Protein AF-A0A933KW49-F1 (afdb_monomer)

Structure (mmCIF, N/CA/C/O backbone):
data_AF-A0A933KW49-F1
#
_entry.id   AF-A0A933KW49-F1
#
loop_
_atom_site.group_PDB
_atom_site.id
_atom_site.type_symbol
_atom_site.label_atom_id
_atom_site.label_alt_id
_atom_site.label_comp_id
_atom_site.label_asym_id
_atom_site.label_entity_id
_atom_site.label_seq_id
_atom_site.pdbx_PDB_ins_code
_atom_site.Cartn_x
_atom_site.Cartn_y
_atom_site.Cartn_z
_atom_site.occupancy
_atom_site.B_iso_or_equiv
_atom_site.auth_seq_id
_atom_site.auth_comp_id
_atom_site.auth_asym_id
_atom_site.auth_atom_id
_atom_site.pdbx_PDB_model_num
ATOM 1 N N . MET A 1 1 ? 99.146 6.221 -30.983 1.00 41.91 1 MET A N 1
ATOM 2 C CA . MET A 1 1 ? 98.511 4.963 -31.442 1.00 41.91 1 MET A CA 1
ATOM 3 C C . MET A 1 1 ? 97.327 4.718 -30.513 1.00 41.91 1 MET A C 1
ATOM 5 O O . MET A 1 1 ? 97.551 4.689 -29.315 1.00 41.91 1 MET A O 1
ATOM 9 N N . SER A 1 2 ? 96.098 4.943 -31.003 1.00 49.44 2 SER A N 1
ATOM 10 C CA . SER A 1 2 ? 95.089 3.887 -31.288 1.00 49.44 2 SER A CA 1
ATOM 11 C C . SER A 1 2 ? 94.510 3.273 -30.003 1.00 49.44 2 SER A C 1
ATOM 13 O O . SER A 1 2 ? 95.278 2.799 -29.187 1.00 49.44 2 SER A O 1
ATOM 15 N N . SER A 1 3 ? 93.208 3.192 -29.714 1.00 53.66 3 SER A N 1
ATOM 16 C CA . SER A 1 3 ? 91.948 3.275 -30.478 1.00 53.66 3 SER A CA 1
ATOM 17 C C . SER A 1 3 ? 90.836 3.504 -29.423 1.00 53.66 3 SER A C 1
ATOM 19 O O . SER A 1 3 ? 91.002 3.081 -28.287 1.00 53.66 3 SER A O 1
ATOM 21 N N . GLY A 1 4 ? 89.751 4.250 -29.638 1.00 56.16 4 GLY A N 1
ATOM 22 C CA . GLY A 1 4 ? 88.631 3.901 -30.512 1.00 56.16 4 GLY A CA 1
ATOM 23 C C . GLY A 1 4 ? 87.572 3.078 -29.756 1.00 56.16 4 GLY A C 1
ATOM 24 O O . GLY A 1 4 ? 87.846 1.940 -29.401 1.00 56.16 4 GLY A O 1
ATOM 25 N N . THR A 1 5 ? 86.383 3.648 -29.516 1.00 52.34 5 THR A N 1
ATOM 26 C CA . THR A 1 5 ? 85.040 3.057 -29.762 1.00 52.34 5 THR A CA 1
ATOM 27 C C . THR A 1 5 ? 83.948 3.879 -29.058 1.00 52.34 5 THR A C 1
ATOM 29 O O . THR A 1 5 ? 83.670 3.711 -27.876 1.00 52.34 5 THR A O 1
ATOM 32 N N . SER A 1 6 ? 83.294 4.772 -29.807 1.00 57.09 6 SER A N 1
ATOM 33 C CA . SER A 1 6 ? 82.032 5.398 -29.397 1.00 57.09 6 SER A CA 1
ATOM 34 C C . SER A 1 6 ? 80.890 4.641 -30.071 1.00 57.09 6 SER A C 1
ATOM 36 O O . SER A 1 6 ? 80.780 4.630 -31.298 1.00 57.09 6 SER A O 1
ATOM 38 N N . LYS A 1 7 ? 80.085 3.932 -29.273 1.00 61.38 7 LYS A N 1
ATOM 39 C CA . LYS A 1 7 ? 78.953 3.123 -29.737 1.00 61.38 7 LYS A CA 1
ATOM 40 C C . LYS A 1 7 ? 77.707 4.013 -29.752 1.00 61.38 7 LYS A C 1
ATOM 42 O O . LYS A 1 7 ? 77.037 4.180 -28.738 1.00 61.38 7 LYS A O 1
ATOM 47 N N . SER A 1 8 ? 77.440 4.624 -30.904 1.00 62.81 8 SER A N 1
ATOM 48 C CA . SER A 1 8 ? 76.207 5.373 -31.165 1.00 62.81 8 SER A CA 1
ATOM 49 C C . SER A 1 8 ? 75.010 4.415 -31.134 1.00 62.81 8 SER A C 1
ATOM 51 O O . SER A 1 8 ? 74.878 3.540 -31.987 1.00 62.81 8 SER A O 1
ATOM 53 N N . SER A 1 9 ? 74.176 4.546 -30.102 1.00 68.62 9 SER A N 1
ATOM 54 C CA . SER A 1 9 ? 72.919 3.815 -29.933 1.00 68.62 9 SER A CA 1
ATOM 55 C C . SER A 1 9 ? 71.804 4.601 -30.623 1.00 68.62 9 SER A C 1
ATOM 57 O O . SER A 1 9 ? 71.263 5.558 -30.064 1.00 68.62 9 SER A O 1
ATOM 59 N N . SER A 1 10 ? 71.506 4.227 -31.869 1.00 65.44 10 SER A N 1
ATOM 60 C CA . SER A 1 10 ? 70.390 4.778 -32.640 1.00 65.44 10 SER A CA 1
ATOM 61 C C . SER A 1 10 ? 69.079 4.243 -32.064 1.00 65.44 10 SER A C 1
ATOM 63 O O . SER A 1 10 ? 68.684 3.108 -32.318 1.00 65.44 10 SER A O 1
ATOM 65 N N . ARG A 1 11 ? 68.419 5.044 -31.220 1.00 61.69 11 ARG A N 1
ATOM 66 C CA . ARG A 1 11 ? 67.014 4.826 -30.854 1.00 61.69 11 ARG A CA 1
ATOM 67 C C . ARG A 1 11 ? 66.152 5.287 -32.019 1.00 61.69 11 ARG A C 1
ATOM 69 O O . ARG A 1 11 ? 65.776 6.460 -32.083 1.00 61.69 11 ARG A O 1
ATOM 76 N N . ASP A 1 12 ? 65.833 4.358 -32.906 1.00 62.09 12 ASP A N 1
ATOM 77 C CA . ASP A 1 12 ? 64.814 4.560 -33.925 1.00 62.09 12 ASP A CA 1
ATOM 78 C C . ASP A 1 12 ? 63.463 4.739 -33.224 1.00 62.09 12 ASP A C 1
ATOM 80 O O . ASP A 1 12 ? 62.851 3.809 -32.693 1.00 62.09 12 ASP A O 1
ATOM 84 N N . ARG A 1 13 ? 63.032 5.999 -33.146 1.00 61.66 13 ARG A N 1
ATOM 85 C CA . ARG A 1 13 ? 61.698 6.375 -32.695 1.00 61.66 13 ARG A CA 1
ATOM 86 C C . ARG A 1 13 ? 60.716 5.917 -33.768 1.00 61.66 13 ARG A C 1
ATOM 88 O O . ARG A 1 13 ? 60.573 6.582 -34.789 1.00 61.66 13 ARG A O 1
ATOM 95 N N . TYR A 1 14 ? 60.032 4.804 -33.518 1.00 62.16 14 TYR A N 1
ATOM 96 C CA . TYR A 1 14 ? 58.813 4.438 -34.232 1.00 62.16 14 TYR A CA 1
ATOM 97 C C . TYR A 1 14 ? 57.756 5.511 -33.950 1.00 62.16 14 TYR A C 1
ATOM 99 O O . TYR A 1 14 ? 57.009 5.425 -32.979 1.00 62.16 14 TYR A O 1
ATOM 107 N N . ALA A 1 15 ? 57.741 6.566 -34.764 1.00 60.22 15 ALA A N 1
ATOM 108 C CA . ALA A 1 15 ? 56.606 7.465 -34.856 1.00 60.22 15 ALA A CA 1
ATOM 109 C C . ALA A 1 15 ? 55.499 6.683 -35.579 1.00 60.22 15 ALA A C 1
ATOM 111 O O . ALA A 1 15 ? 55.672 6.362 -36.759 1.00 60.22 15 ALA A O 1
ATOM 112 N N . PRO A 1 16 ? 54.405 6.293 -34.899 1.00 61.34 16 PRO A N 1
ATOM 113 C CA . PRO A 1 16 ? 53.305 5.651 -35.592 1.00 61.34 16 PRO A CA 1
ATOM 114 C C . PRO A 1 16 ? 52.763 6.631 -36.643 1.00 61.34 16 PRO A C 1
ATOM 116 O O . PRO A 1 16 ? 52.677 7.832 -36.368 1.00 61.34 16 PRO A O 1
ATOM 119 N N . PRO A 1 17 ? 52.412 6.153 -37.847 1.00 69.81 17 PRO A N 1
ATOM 120 C CA . PRO A 1 17 ? 51.871 7.011 -38.886 1.00 69.81 17 PRO A CA 1
ATOM 121 C C . PRO A 1 17 ? 50.597 7.672 -38.355 1.00 69.81 17 PRO A C 1
ATOM 123 O O . PRO A 1 17 ? 49.651 6.995 -37.962 1.00 69.81 17 PRO A O 1
ATOM 126 N N . GLU A 1 18 ? 50.581 9.001 -38.346 1.00 67.50 18 GLU A N 1
ATOM 127 C CA . GLU A 1 18 ? 49.501 9.884 -37.878 1.00 67.50 18 GLU A CA 1
ATOM 128 C C . GLU A 1 18 ? 48.090 9.461 -38.328 1.00 67.50 18 GLU A C 1
ATOM 130 O O . GLU A 1 18 ? 47.114 9.625 -37.599 1.00 67.50 18 GLU A O 1
ATOM 135 N N . ARG A 1 19 ? 47.981 8.819 -39.495 1.00 63.84 19 ARG A N 1
ATOM 136 C CA . ARG A 1 19 ? 46.725 8.281 -40.039 1.00 63.84 19 ARG A CA 1
ATOM 137 C C . ARG A 1 19 ? 46.141 7.133 -39.209 1.00 63.84 19 ARG A C 1
ATOM 139 O O . ARG A 1 19 ? 44.925 6.982 -39.147 1.00 63.84 19 ARG A O 1
ATOM 146 N N . LEU A 1 20 ? 46.987 6.337 -38.561 1.00 64.12 20 LEU A N 1
ATOM 147 C CA . LEU A 1 20 ? 46.580 5.178 -37.766 1.00 64.12 20 LEU A CA 1
ATOM 148 C C . LEU A 1 20 ? 45.984 5.606 -36.416 1.00 64.12 20 LEU A C 1
ATOM 150 O O . LEU A 1 20 ? 45.041 4.984 -35.936 1.00 64.12 20 LEU A O 1
ATOM 154 N N . VAL A 1 21 ? 46.473 6.717 -35.853 1.00 67.62 21 VAL A N 1
ATOM 155 C CA . VAL A 1 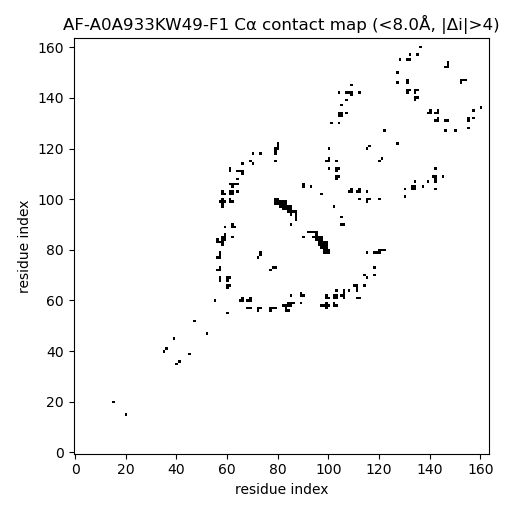21 ? 45.951 7.305 -34.607 1.00 67.62 21 VAL A CA 1
ATOM 156 C C . VAL A 1 21 ? 44.532 7.842 -34.808 1.00 67.62 21 VAL A C 1
ATOM 158 O O . VAL A 1 21 ? 43.654 7.571 -33.992 1.00 67.62 21 VAL A O 1
ATOM 161 N N . TRP A 1 22 ? 44.272 8.528 -35.925 1.00 70.75 22 TRP A N 1
ATOM 162 C CA . TRP A 1 22 ? 42.931 9.025 -36.253 1.00 70.75 22 TRP A CA 1
ATOM 163 C C . TRP A 1 22 ? 41.925 7.899 -36.521 1.00 70.75 22 TRP A C 1
ATOM 165 O O . TRP A 1 22 ? 40.789 7.969 -36.058 1.00 70.75 22 TRP A O 1
ATOM 175 N N . LEU A 1 23 ? 42.344 6.827 -37.201 1.00 66.50 23 LEU A N 1
ATOM 176 C CA . LEU A 1 23 ? 41.480 5.666 -37.447 1.00 66.50 23 LEU A CA 1
ATOM 177 C C . LEU A 1 23 ? 41.088 4.944 -36.146 1.00 66.50 23 LEU A C 1
ATOM 179 O O . LEU A 1 23 ? 39.920 4.600 -35.968 1.00 66.50 23 LEU A O 1
ATOM 183 N N . LEU A 1 24 ? 42.029 4.766 -35.212 1.00 66.75 24 LEU A N 1
ATOM 184 C CA . LEU A 1 24 ? 41.752 4.179 -33.892 1.00 66.75 24 LEU A CA 1
ATOM 185 C C . LEU A 1 24 ? 40.846 5.070 -33.029 1.00 66.75 24 LEU A C 1
ATOM 187 O O . LEU A 1 24 ? 39.952 4.552 -32.357 1.00 66.75 24 LEU A O 1
ATOM 191 N N . ALA A 1 25 ? 41.024 6.393 -33.085 1.00 73.38 25 ALA A N 1
ATOM 192 C CA . ALA A 1 25 ? 40.196 7.341 -32.340 1.00 73.38 25 ALA A CA 1
ATOM 193 C C . ALA A 1 25 ? 38.722 7.334 -32.791 1.00 73.38 25 ALA A C 1
ATOM 195 O O . ALA A 1 25 ? 37.830 7.500 -31.961 1.00 73.38 25 ALA A O 1
ATOM 196 N N . CYS A 1 26 ? 38.447 7.091 -34.079 1.00 75.56 26 CYS A N 1
ATOM 197 C CA . CYS A 1 26 ? 37.078 6.991 -34.597 1.00 75.56 26 CYS A CA 1
ATOM 198 C C . CYS A 1 26 ? 36.452 5.597 -34.413 1.00 75.56 26 CYS A C 1
ATOM 200 O O . CYS A 1 26 ? 35.240 5.493 -34.224 1.00 75.56 26 CYS A O 1
ATOM 202 N N . ALA A 1 27 ? 37.248 4.524 -34.451 1.00 77.00 27 ALA A N 1
ATOM 203 C CA . ALA A 1 27 ? 36.734 3.155 -34.356 1.00 77.00 27 ALA A CA 1
ATOM 204 C C . ALA A 1 27 ? 36.273 2.778 -32.936 1.00 77.00 27 ALA A C 1
ATOM 206 O O . ALA A 1 27 ? 35.296 2.045 -32.778 1.00 77.00 27 ALA A O 1
ATOM 207 N N . ALA A 1 28 ? 36.943 3.297 -31.903 1.00 76.69 28 ALA A N 1
ATOM 208 C CA . ALA A 1 28 ? 36.625 2.991 -30.509 1.00 76.69 28 ALA A CA 1
ATOM 209 C C . ALA A 1 28 ? 35.181 3.367 -30.094 1.00 76.69 28 ALA A C 1
ATOM 211 O O . ALA A 1 28 ? 34.474 2.487 -29.601 1.00 76.69 28 ALA A O 1
ATOM 212 N N . PRO A 1 29 ? 34.678 4.600 -30.315 1.00 80.44 29 PRO A N 1
ATOM 213 C CA . PRO A 1 29 ? 33.303 4.947 -29.944 1.00 80.44 29 PRO A CA 1
ATOM 214 C C . PRO A 1 29 ? 32.253 4.197 -30.775 1.00 80.44 29 PRO A C 1
ATOM 216 O O . PRO A 1 29 ? 31.206 3.837 -30.241 1.00 80.44 29 PRO A O 1
ATOM 219 N N . ALA A 1 30 ? 32.536 3.895 -32.047 1.00 83.44 30 ALA A N 1
ATOM 220 C CA . ALA A 1 30 ? 31.640 3.098 -32.885 1.00 83.44 30 ALA A CA 1
ATOM 221 C C . ALA A 1 30 ? 31.515 1.652 -32.374 1.00 83.44 30 ALA A C 1
ATOM 223 O O . ALA A 1 30 ? 30.413 1.110 -32.328 1.00 83.44 30 ALA A O 1
ATOM 224 N N . LEU A 1 31 ? 32.623 1.048 -31.929 1.00 86.50 31 LEU A N 1
ATOM 225 C CA . LEU A 1 31 ? 32.615 -0.280 -31.312 1.00 86.50 31 LEU A CA 1
ATOM 226 C C . LEU A 1 31 ? 31.888 -0.291 -29.966 1.00 86.50 31 LEU A C 1
ATOM 228 O O . LEU A 1 31 ? 31.137 -1.226 -29.712 1.00 86.50 31 LEU A O 1
ATOM 232 N N . VAL A 1 32 ? 32.048 0.741 -29.130 1.00 83.94 32 VAL A N 1
ATOM 233 C CA . VAL A 1 32 ? 31.298 0.857 -27.865 1.00 83.94 32 VAL A CA 1
ATOM 234 C C . VAL A 1 32 ? 29.800 1.017 -28.132 1.00 83.94 32 VAL A C 1
ATOM 236 O O . VAL A 1 32 ? 28.998 0.340 -27.495 1.00 83.94 32 VAL A O 1
ATOM 239 N N . GLY A 1 33 ? 29.418 1.852 -29.104 1.00 82.19 33 GLY A N 1
ATOM 240 C CA . GLY A 1 33 ? 28.022 2.017 -29.513 1.00 82.19 33 GLY A CA 1
ATOM 241 C C . GLY A 1 33 ? 27.414 0.722 -30.055 1.00 82.19 33 GLY A C 1
ATOM 242 O O . GLY A 1 33 ? 26.323 0.336 -29.643 1.00 82.19 33 GLY A O 1
ATOM 243 N N . LEU A 1 34 ? 28.143 0.006 -30.917 1.00 83.31 34 LEU A N 1
ATOM 244 C CA . LEU A 1 34 ? 27.716 -1.288 -31.452 1.00 83.31 34 LEU A CA 1
ATOM 245 C C . LEU A 1 34 ? 27.616 -2.352 -30.351 1.00 83.31 34 LEU A C 1
ATOM 247 O O . LEU A 1 34 ? 26.665 -3.124 -30.332 1.00 83.31 34 LEU A O 1
ATOM 251 N N . PHE A 1 35 ? 28.569 -2.389 -29.421 1.00 83.44 35 PHE A N 1
ATOM 252 C CA . PHE A 1 35 ? 28.562 -3.330 -28.305 1.00 83.44 35 PHE A CA 1
ATOM 253 C C . PHE A 1 35 ? 27.403 -3.056 -27.337 1.00 83.44 35 PHE A C 1
ATOM 255 O O . PHE A 1 35 ? 26.720 -3.991 -26.933 1.00 83.44 35 PHE A O 1
ATOM 262 N N . ALA A 1 36 ? 27.115 -1.788 -27.027 1.00 81.25 36 ALA A N 1
ATOM 263 C CA . ALA A 1 36 ? 25.956 -1.406 -26.220 1.00 81.25 36 ALA A CA 1
ATOM 264 C C . ALA A 1 36 ? 24.628 -1.772 -26.907 1.00 81.25 36 ALA A C 1
ATOM 266 O O . ALA A 1 36 ? 23.727 -2.301 -26.254 1.00 81.25 36 ALA A O 1
ATOM 267 N N . LEU A 1 37 ? 24.539 -1.561 -28.227 1.00 78.50 37 LEU A N 1
ATOM 268 C CA . LEU A 1 37 ? 23.394 -1.964 -29.045 1.00 78.50 37 LEU A CA 1
ATOM 269 C C . LEU A 1 37 ? 23.209 -3.493 -29.047 1.00 78.50 37 LEU A C 1
ATOM 271 O O . LEU A 1 37 ? 22.095 -3.975 -28.868 1.00 78.50 37 LEU A O 1
ATOM 275 N N . LEU A 1 38 ? 24.296 -4.257 -29.213 1.00 77.81 38 LEU A N 1
ATOM 276 C CA . LEU A 1 38 ? 24.275 -5.726 -29.228 1.00 77.81 38 LEU A CA 1
ATOM 277 C C . LEU A 1 38 ? 23.962 -6.334 -27.856 1.00 77.81 38 LEU A C 1
ATOM 279 O O . LEU A 1 38 ? 23.302 -7.366 -27.789 1.00 77.81 38 LEU A O 1
ATOM 283 N N . LEU A 1 39 ? 24.404 -5.699 -26.769 1.00 75.94 39 LEU A N 1
ATOM 284 C CA . LEU A 1 39 ? 24.060 -6.111 -25.407 1.00 75.94 39 LEU A CA 1
ATOM 285 C C . LEU A 1 39 ? 22.625 -5.742 -25.006 1.00 75.94 39 LEU A C 1
ATOM 287 O O . LEU A 1 39 ? 22.209 -6.060 -23.894 1.00 75.94 39 LEU A O 1
ATOM 291 N N . GLY A 1 40 ? 21.870 -5.056 -25.870 1.00 65.88 40 GLY A N 1
ATOM 292 C CA . GLY A 1 40 ? 20.517 -4.612 -25.543 1.00 65.88 40 GLY A CA 1
ATOM 293 C C . GLY A 1 40 ? 20.481 -3.629 -24.371 1.00 65.88 40 GLY A C 1
ATOM 294 O O . GLY A 1 40 ? 19.447 -3.504 -23.709 1.00 65.88 40 GLY A O 1
ATOM 295 N N . ILE A 1 41 ? 21.591 -2.925 -24.099 1.00 62.09 41 ILE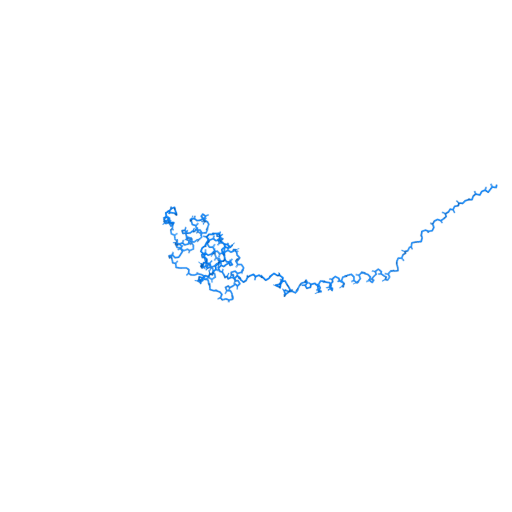 A N 1
ATOM 296 C CA . ILE A 1 41 ? 21.650 -1.869 -23.083 1.00 62.09 41 ILE A CA 1
ATOM 297 C C . ILE A 1 41 ? 20.794 -0.712 -23.609 1.00 62.09 41 ILE A C 1
ATOM 299 O O . ILE A 1 41 ? 21.260 0.132 -24.369 1.00 62.09 41 ILE A O 1
ATOM 303 N N . GLY A 1 42 ? 19.508 -0.724 -23.256 1.00 56.53 42 GLY A N 1
ATOM 304 C CA . GLY A 1 42 ? 18.516 0.258 -23.701 1.00 56.53 42 GLY A CA 1
ATOM 305 C C . GLY A 1 42 ? 17.259 -0.332 -24.343 1.00 56.53 42 GLY A C 1
ATOM 306 O O . GLY A 1 42 ? 16.324 0.420 -24.606 1.00 56.53 42 GLY A O 1
ATOM 307 N N . THR A 1 43 ? 17.180 -1.649 -24.564 1.00 56.38 43 THR A N 1
ATOM 308 C CA . THR A 1 43 ? 15.922 -2.289 -24.979 1.00 56.38 43 THR A CA 1
ATOM 309 C C . THR A 1 43 ? 15.180 -2.812 -23.745 1.00 56.38 43 THR A C 1
ATOM 311 O O . THR A 1 43 ? 15.641 -3.790 -23.152 1.00 56.38 43 THR A O 1
ATOM 314 N N . PRO A 1 44 ? 14.038 -2.216 -23.347 1.00 59.22 44 PRO A N 1
ATOM 315 C CA . PRO A 1 44 ? 13.315 -2.617 -22.132 1.00 59.22 44 PRO A CA 1
ATOM 316 C C . PRO A 1 44 ? 12.873 -4.090 -22.160 1.00 59.22 44 PRO A C 1
ATOM 318 O O . PRO A 1 44 ? 12.849 -4.749 -21.127 1.00 59.22 44 PRO A O 1
ATOM 321 N N . ALA A 1 45 ? 12.635 -4.641 -23.354 1.00 58.78 45 ALA A N 1
ATOM 322 C CA . ALA A 1 45 ? 12.125 -5.997 -23.538 1.00 58.78 45 ALA A CA 1
ATOM 323 C C . ALA A 1 45 ? 13.065 -7.119 -23.054 1.00 58.78 45 ALA A C 1
ATOM 325 O O . ALA A 1 45 ? 12.594 -8.200 -22.718 1.00 58.78 45 ALA A O 1
ATOM 326 N N . VAL A 1 46 ? 14.387 -6.905 -23.013 1.00 60.31 46 VAL A N 1
ATOM 327 C CA . VAL A 1 46 ? 15.325 -7.972 -22.605 1.00 60.31 46 VAL A CA 1
ATOM 328 C C . VAL A 1 46 ? 15.433 -8.057 -21.079 1.00 60.31 46 VAL A C 1
ATOM 330 O O . VAL A 1 46 ? 15.599 -9.143 -20.532 1.00 60.31 46 VAL A O 1
ATOM 333 N N . VAL A 1 47 ? 15.276 -6.933 -20.373 1.00 58.03 47 VAL A N 1
ATOM 334 C CA . VAL A 1 47 ? 15.385 -6.876 -18.904 1.00 58.03 47 VAL A CA 1
ATOM 335 C C . VAL A 1 47 ? 14.224 -7.615 -18.230 1.00 58.03 47 VAL A C 1
ATOM 337 O O . VAL A 1 47 ? 14.451 -8.365 -17.281 1.00 58.03 47 VAL A O 1
ATOM 340 N N . GLU A 1 48 ? 13.006 -7.492 -18.769 1.00 61.47 48 GLU A N 1
ATOM 341 C CA . GLU A 1 48 ? 11.825 -8.228 -18.284 1.00 61.47 48 GLU A CA 1
ATOM 342 C C . GLU A 1 48 ? 11.975 -9.747 -18.419 1.00 61.47 48 GLU A C 1
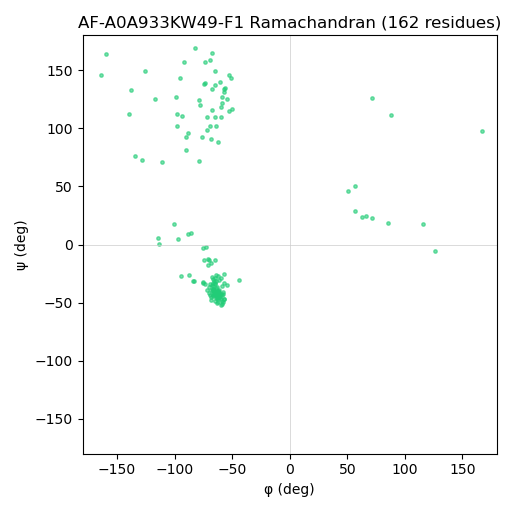ATOM 344 O O . GLU A 1 48 ? 11.397 -10.501 -17.637 1.00 61.47 48 GLU A O 1
ATOM 349 N N . TRP A 1 49 ? 12.772 -10.212 -19.386 1.00 67.44 49 TRP A N 1
ATOM 350 C CA . TRP A 1 49 ? 12.942 -11.642 -19.625 1.00 67.44 49 TRP A CA 1
ATOM 351 C C . TRP A 1 49 ? 13.839 -12.310 -18.585 1.00 67.44 49 TRP A C 1
ATOM 353 O O . TRP A 1 49 ? 13.618 -13.463 -18.217 1.00 67.44 49 TRP A O 1
ATOM 363 N N . PHE A 1 50 ? 14.836 -11.577 -18.091 1.00 74.19 50 PHE A N 1
ATOM 364 C CA . PHE A 1 50 ? 15.762 -12.096 -17.091 1.00 74.19 50 PHE A CA 1
ATOM 365 C C . PHE A 1 50 ? 15.260 -11.898 -15.655 1.00 74.19 50 PHE A C 1
ATOM 367 O O . PHE A 1 50 ? 15.600 -12.696 -14.783 1.00 74.19 50 PHE A O 1
ATOM 374 N N . TRP A 1 51 ? 14.413 -10.892 -15.412 1.00 71.25 51 TRP A N 1
ATOM 375 C CA . TRP A 1 51 ? 13.762 -10.661 -14.121 1.00 71.25 51 TRP A CA 1
ATOM 376 C C . TRP A 1 51 ? 12.276 -10.355 -14.321 1.00 71.25 51 TRP A C 1
ATOM 378 O O . TRP A 1 51 ? 11.880 -9.192 -14.208 1.00 71.25 51 TRP A O 1
ATOM 388 N N . PRO A 1 52 ? 11.434 -11.372 -14.601 1.00 69.38 52 PRO A N 1
ATOM 389 C CA . PRO A 1 52 ? 9.997 -11.165 -14.619 1.00 69.38 52 PRO A CA 1
ATOM 390 C C . PRO A 1 52 ? 9.586 -10.681 -13.232 1.00 69.38 52 PRO A C 1
ATOM 392 O O . PRO A 1 52 ? 9.646 -11.430 -12.253 1.00 69.38 52 PRO A O 1
ATOM 395 N N . ALA A 1 53 ? 9.207 -9.406 -13.141 1.00 68.56 53 ALA A N 1
ATOM 396 C CA . ALA A 1 53 ? 8.631 -8.877 -11.924 1.00 68.56 53 ALA A CA 1
ATOM 397 C C . ALA A 1 53 ? 7.365 -9.702 -11.660 1.00 68.56 53 ALA A C 1
ATOM 399 O O . ALA A 1 53 ? 6.481 -9.746 -12.523 1.00 68.56 53 ALA A O 1
ATOM 400 N N . PRO A 1 54 ? 7.279 -10.425 -10.530 1.00 77.25 54 PRO A N 1
ATOM 401 C CA . PRO A 1 54 ? 6.104 -11.226 -10.252 1.00 77.25 54 PRO A CA 1
ATOM 402 C C . PRO A 1 54 ? 4.890 -10.301 -10.274 1.00 77.25 54 PRO A C 1
ATOM 404 O O . PRO A 1 54 ? 4.941 -9.215 -9.696 1.00 77.25 54 PRO A O 1
ATOM 407 N N . ALA A 1 55 ? 3.818 -10.717 -10.954 1.00 82.75 55 ALA A N 1
ATOM 408 C CA . ALA A 1 55 ? 2.604 -9.918 -11.043 1.00 82.75 55 ALA A CA 1
ATOM 409 C C . ALA A 1 55 ? 2.153 -9.538 -9.625 1.00 82.75 55 ALA A C 1
ATOM 411 O O . ALA A 1 55 ? 1.863 -10.408 -8.801 1.00 82.75 55 ALA A O 1
ATOM 412 N N . THR A 1 56 ? 2.185 -8.241 -9.331 1.00 93.56 56 THR A N 1
ATOM 413 C CA . THR A 1 56 ? 1.746 -7.663 -8.064 1.00 93.56 56 THR A CA 1
ATOM 414 C C . THR A 1 56 ? 0.345 -7.119 -8.238 1.00 93.56 56 THR A C 1
ATOM 416 O O . THR A 1 56 ? 0.080 -6.341 -9.157 1.00 93.56 56 THR A O 1
ATOM 419 N N . ASN A 1 57 ? -0.561 -7.535 -7.358 1.00 96.88 57 ASN A N 1
ATOM 420 C CA . ASN A 1 57 ? -1.863 -6.889 -7.249 1.00 96.88 57 ASN A CA 1
ATOM 421 C C . ASN A 1 57 ? -1.761 -5.629 -6.370 1.00 96.88 57 ASN A C 1
ATOM 423 O O . ASN A 1 57 ? -0.743 -5.379 -5.722 1.00 96.88 57 ASN A O 1
ATOM 427 N N . ILE A 1 58 ? -2.817 -4.815 -6.358 1.00 97.81 58 ILE A N 1
ATOM 428 C CA . ILE A 1 58 ? -2.792 -3.505 -5.696 1.00 97.81 58 ILE A CA 1
ATOM 429 C C . ILE A 1 58 ? -2.689 -3.607 -4.165 1.00 97.81 58 ILE A C 1
ATOM 431 O O . ILE A 1 58 ? -2.075 -2.741 -3.546 1.00 97.81 58 ILE A O 1
ATOM 435 N N . ALA A 1 59 ? -3.185 -4.689 -3.551 1.00 97.44 59 ALA A N 1
ATOM 436 C CA . ALA A 1 59 ? -2.993 -4.927 -2.120 1.00 97.44 59 ALA A CA 1
ATOM 437 C C . ALA A 1 59 ? -1.545 -5.310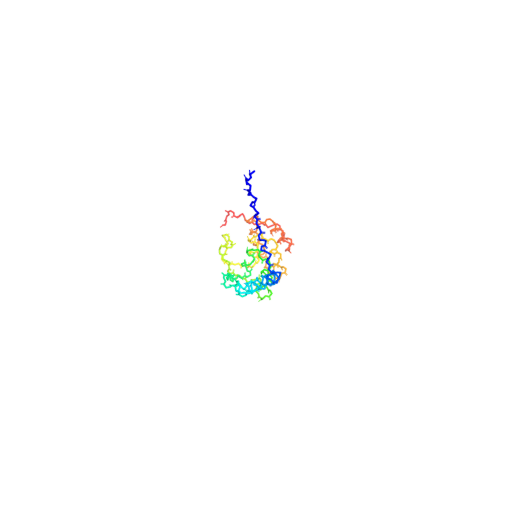 -1.791 1.00 97.44 59 ALA A C 1
ATOM 439 O O . ALA A 1 59 ? -0.990 -4.818 -0.813 1.00 97.44 59 ALA A O 1
ATOM 440 N N . GLU A 1 60 ? -0.890 -6.112 -2.630 1.00 97.06 60 GLU A N 1
ATOM 441 C CA . GLU A 1 60 ? 0.538 -6.408 -2.470 1.00 97.06 60 GLU A CA 1
ATOM 442 C C . GLU A 1 60 ? 1.416 -5.174 -2.664 1.00 97.06 60 GLU A C 1
ATOM 444 O O . GLU A 1 60 ? 2.348 -4.974 -1.890 1.00 97.06 60 GLU A O 1
ATOM 449 N N . ALA A 1 61 ? 1.111 -4.333 -3.657 1.00 97.19 61 ALA A N 1
ATOM 450 C CA . ALA A 1 61 ? 1.808 -3.063 -3.860 1.00 97.19 61 ALA A CA 1
ATOM 451 C C . ALA A 1 61 ? 1.698 -2.167 -2.613 1.00 97.19 61 ALA A C 1
ATOM 453 O O . ALA A 1 61 ? 2.694 -1.603 -2.156 1.00 97.19 61 ALA A O 1
ATOM 454 N N . ALA A 1 62 ? 0.507 -2.112 -2.010 1.00 97.44 62 ALA A N 1
ATOM 455 C CA . ALA A 1 62 ? 0.283 -1.393 -0.764 1.00 97.44 62 ALA A CA 1
ATOM 456 C C . ALA A 1 62 ? 1.033 -2.015 0.434 1.00 97.44 62 ALA A C 1
ATOM 458 O O . ALA A 1 62 ? 1.606 -1.294 1.255 1.00 97.44 62 ALA A O 1
ATOM 459 N N . ALA A 1 63 ? 1.089 -3.347 0.507 1.00 96.25 63 ALA A N 1
ATOM 460 C CA . ALA A 1 63 ? 1.828 -4.078 1.534 1.00 96.25 63 ALA A CA 1
ATOM 461 C C . ALA A 1 63 ? 3.341 -3.796 1.489 1.00 96.25 63 ALA A C 1
ATOM 463 O O . ALA A 1 63 ? 3.964 -3.627 2.536 1.00 96.25 63 ALA A O 1
ATOM 464 N N . VAL A 1 64 ? 3.930 -3.694 0.291 1.00 96.12 64 VAL A N 1
ATOM 465 C CA . VAL A 1 64 ? 5.368 -3.401 0.109 1.00 96.12 64 VAL A CA 1
ATOM 466 C C . VAL A 1 64 ? 5.696 -1.908 0.047 1.00 96.12 64 VAL A C 1
ATOM 468 O O . VAL A 1 64 ? 6.839 -1.550 -0.232 1.00 96.12 64 VAL A O 1
ATOM 471 N N . LYS A 1 65 ? 4.721 -1.039 0.346 1.00 96.88 65 LYS A N 1
ATOM 472 C CA . LYS A 1 65 ? 4.882 0.424 0.413 1.00 96.88 65 LYS A CA 1
ATOM 473 C C . LYS A 1 65 ? 5.186 1.090 -0.937 1.00 96.88 65 LYS A C 1
ATOM 475 O O . LYS A 1 65 ? 5.732 2.191 -0.989 1.00 96.88 65 LYS A O 1
ATOM 480 N N . ASP A 1 66 ? 4.804 0.457 -2.044 1.00 96.81 66 ASP A N 1
ATOM 481 C CA . ASP A 1 66 ? 5.038 0.983 -3.390 1.00 96.81 66 ASP A CA 1
ATOM 482 C C . ASP A 1 66 ? 3.862 1.854 -3.855 1.00 96.81 66 ASP A C 1
ATOM 484 O O . ASP A 1 66 ? 2.964 1.426 -4.584 1.00 96.81 66 ASP A O 1
ATOM 488 N N . SER A 1 67 ? 3.863 3.114 -3.414 1.00 97.56 67 SER A N 1
ATOM 489 C CA . SER A 1 67 ? 2.823 4.083 -3.785 1.00 97.56 67 SER A CA 1
ATOM 490 C C . SER A 1 67 ? 2.753 4.360 -5.292 1.00 97.56 67 SER A C 1
ATOM 492 O O . SER A 1 67 ? 1.667 4.635 -5.810 1.00 97.56 67 SER A O 1
ATOM 494 N N . ALA A 1 68 ? 3.878 4.266 -6.010 1.00 96.94 68 ALA A N 1
ATOM 495 C CA . ALA A 1 68 ? 3.911 4.457 -7.456 1.00 96.94 68 ALA A CA 1
ATOM 496 C C . ALA A 1 68 ? 3.175 3.313 -8.156 1.00 96.94 68 ALA A C 1
ATOM 498 O O . ALA A 1 68 ? 2.320 3.560 -9.010 1.00 96.94 68 ALA A O 1
ATOM 499 N N . ARG A 1 69 ? 3.429 2.071 -7.732 1.00 96.88 69 ARG A N 1
ATOM 500 C CA . ARG A 1 69 ? 2.732 0.900 -8.263 1.00 96.88 69 ARG A CA 1
ATOM 501 C C . ARG A 1 69 ? 1.256 0.866 -7.883 1.00 96.88 69 ARG A C 1
ATOM 503 O O . ARG A 1 69 ? 0.448 0.447 -8.703 1.00 96.88 69 ARG A O 1
ATOM 510 N N . VAL A 1 70 ? 0.880 1.341 -6.694 1.00 97.94 70 VAL A N 1
ATOM 511 C CA . VAL A 1 70 ? -0.539 1.502 -6.320 1.00 97.94 70 VAL A CA 1
ATOM 512 C C . VAL A 1 70 ? -1.254 2.447 -7.292 1.00 97.94 70 VAL A C 1
ATOM 514 O O . VAL A 1 70 ? -2.307 2.088 -7.813 1.00 97.94 70 VAL A O 1
ATOM 517 N N . ARG A 1 71 ? -0.668 3.618 -7.587 1.00 98.06 71 ARG A N 1
ATOM 518 C CA . ARG A 1 71 ? -1.229 4.586 -8.551 1.00 98.06 71 ARG A CA 1
ATOM 519 C C . ARG A 1 71 ? -1.313 4.013 -9.965 1.00 98.06 71 ARG A C 1
ATOM 521 O O . ARG A 1 71 ? -2.310 4.216 -10.646 1.00 98.06 71 ARG A O 1
ATOM 528 N N . ASP A 1 72 ? -0.279 3.299 -10.396 1.00 97.06 72 ASP A N 1
ATOM 529 C CA . ASP A 1 72 ? -0.252 2.646 -11.705 1.00 97.06 72 ASP A CA 1
ATOM 530 C C . ASP A 1 72 ? -1.345 1.572 -11.832 1.00 97.06 72 ASP A C 1
ATOM 532 O O . ASP A 1 72 ? -2.080 1.546 -12.815 1.00 97.06 72 ASP A O 1
ATOM 536 N N . LEU A 1 73 ? -1.518 0.721 -10.819 1.00 97.62 73 LEU A N 1
ATOM 537 C CA . LEU A 1 73 ? -2.552 -0.316 -10.833 1.00 97.62 73 LEU A CA 1
ATOM 538 C C . LEU A 1 73 ? -3.969 0.273 -10.788 1.00 97.62 73 LEU A C 1
ATOM 540 O O . LEU A 1 73 ? -4.846 -0.223 -11.494 1.00 97.62 73 LEU A O 1
ATOM 544 N N . ASP A 1 74 ? -4.190 1.334 -10.011 1.00 97.81 74 ASP A N 1
ATOM 545 C CA . ASP A 1 74 ? -5.457 2.077 -10.001 1.00 97.81 74 ASP A CA 1
ATOM 546 C C . ASP A 1 74 ? -5.760 2.703 -11.372 1.00 97.81 74 ASP A C 1
ATOM 548 O O . ASP A 1 74 ? -6.859 2.533 -11.900 1.00 97.81 74 ASP A O 1
ATOM 552 N N . PHE A 1 75 ? -4.757 3.311 -12.019 1.00 97.44 75 PHE A N 1
ATOM 553 C CA . PHE A 1 75 ? -4.882 3.834 -13.384 1.00 97.44 75 PHE A CA 1
ATOM 554 C C . PHE A 1 75 ? -5.300 2.751 -14.395 1.00 97.44 75 PHE A C 1
ATOM 556 O O . PHE A 1 75 ? -6.053 3.028 -15.329 1.00 97.44 75 PHE A O 1
ATOM 563 N N . HIS A 1 76 ? -4.874 1.504 -14.179 1.00 97.31 76 HIS A N 1
ATOM 564 C CA . HIS A 1 76 ? -5.277 0.340 -14.976 1.00 97.31 76 HIS A CA 1
ATOM 565 C C . HIS A 1 76 ? -6.596 -0.314 -14.510 1.00 97.31 76 HIS A C 1
ATOM 567 O O . HIS A 1 76 ? -6.960 -1.386 -14.998 1.00 97.31 76 HIS A O 1
ATOM 573 N N . GLY A 1 77 ? -7.339 0.320 -13.599 1.00 97.31 77 GLY A N 1
ATOM 574 C CA . GLY A 1 77 ? -8.668 -0.109 -13.159 1.00 97.31 77 GLY A CA 1
ATOM 575 C C . GLY A 1 77 ? -8.673 -1.152 -12.040 1.00 97.31 77 GLY A C 1
ATOM 576 O O . GLY A 1 77 ? -9.687 -1.830 -11.848 1.00 97.31 77 GLY A O 1
ATOM 577 N N . ALA A 1 78 ? -7.572 -1.320 -11.302 1.00 97.50 78 ALA A N 1
ATOM 578 C CA . ALA A 1 78 ? -7.565 -2.184 -10.125 1.00 97.50 78 ALA A CA 1
ATOM 579 C C . ALA A 1 78 ? -8.498 -1.628 -9.035 1.00 97.50 78 ALA A C 1
ATOM 581 O O . ALA A 1 78 ? -8.517 -0.436 -8.747 1.00 97.50 78 ALA A O 1
ATOM 582 N N . SER A 1 79 ? -9.275 -2.500 -8.391 1.00 97.00 79 SER A N 1
ATOM 583 C CA . SER A 1 79 ? -10.218 -2.070 -7.357 1.00 97.00 79 SER A CA 1
ATOM 584 C C . SER A 1 79 ? -9.519 -1.799 -6.022 1.00 97.00 79 SER A C 1
ATOM 586 O O . SER A 1 79 ? -8.903 -2.692 -5.442 1.00 97.00 79 SER A O 1
ATOM 588 N N . LEU A 1 80 ? -9.702 -0.589 -5.488 1.00 97.56 80 LEU A N 1
ATOM 589 C CA . LEU A 1 80 ? -9.196 -0.169 -4.173 1.00 97.56 80 LEU A CA 1
ATOM 590 C C . LEU A 1 80 ? -9.964 -0.761 -2.982 1.00 97.56 80 LEU A C 1
ATOM 592 O O . LEU A 1 80 ? -9.492 -0.674 -1.852 1.00 97.56 80 LEU A O 1
ATOM 596 N N . ASN A 1 81 ? -11.143 -1.343 -3.223 1.00 97.00 81 ASN A N 1
AT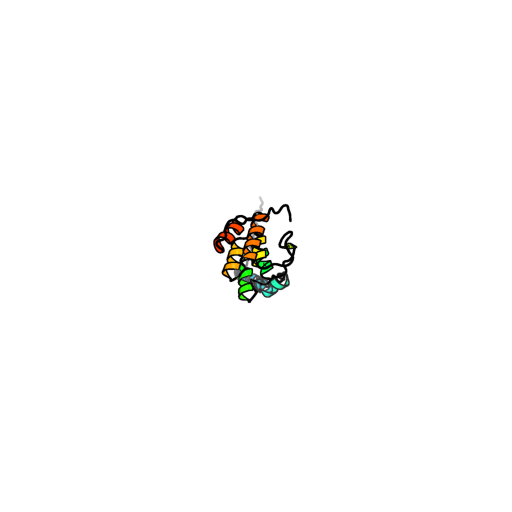OM 597 C CA . ASN A 1 81 ? -12.004 -1.917 -2.182 1.00 97.00 81 ASN A CA 1
ATOM 598 C C . ASN A 1 81 ? -12.134 -3.445 -2.310 1.00 97.00 81 ASN A C 1
ATOM 600 O O . ASN A 1 81 ? -12.859 -4.069 -1.538 1.00 97.00 81 ASN A O 1
ATOM 604 N N . ALA A 1 82 ? -11.471 -4.058 -3.296 1.00 96.62 82 ALA A N 1
ATOM 605 C CA . ALA A 1 82 ? -11.465 -5.506 -3.438 1.00 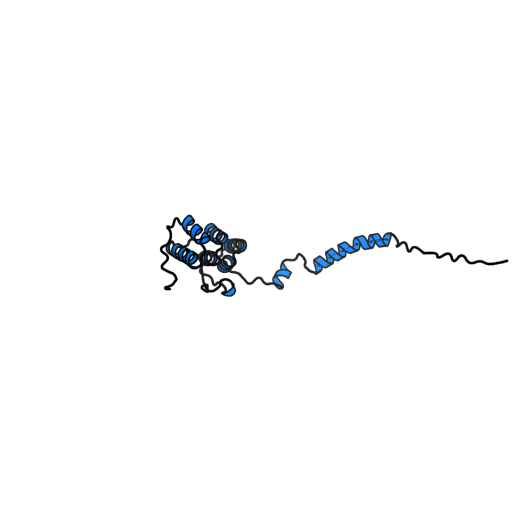96.62 82 ALA A CA 1
ATOM 606 C C . ALA A 1 82 ? -10.573 -6.142 -2.371 1.00 96.62 82 ALA A C 1
ATOM 608 O O . ALA A 1 82 ? -9.473 -5.669 -2.095 1.00 96.62 82 ALA A O 1
ATOM 609 N N . VAL A 1 83 ? -11.041 -7.251 -1.808 1.00 96.62 83 VAL A N 1
ATOM 610 C CA . VAL A 1 83 ? -10.215 -8.134 -0.989 1.00 96.62 83 VAL A CA 1
ATOM 611 C C . VAL A 1 83 ? -9.356 -8.964 -1.938 1.00 96.62 83 VAL A C 1
ATOM 613 O O . VAL A 1 83 ? -9.883 -9.655 -2.810 1.00 96.62 83 VAL A O 1
ATOM 616 N N . LEU A 1 84 ? -8.038 -8.842 -1.813 1.00 96.69 84 LEU A N 1
ATOM 617 C CA . LEU A 1 84 ? -7.071 -9.448 -2.723 1.00 96.69 84 LEU A CA 1
ATOM 618 C C . LEU A 1 84 ? -6.069 -10.300 -1.943 1.00 96.69 84 LEU A C 1
ATOM 620 O O . LEU A 1 84 ? -5.752 -9.971 -0.795 1.00 96.69 84 LEU A O 1
ATOM 624 N N . PRO A 1 85 ? -5.537 -11.369 -2.557 1.00 95.56 85 PRO A N 1
ATOM 625 C CA . PRO A 1 85 ? -4.531 -12.193 -1.915 1.00 95.56 85 PRO A CA 1
ATOM 626 C C . PRO A 1 85 ? -3.220 -11.417 -1.742 1.00 95.56 85 PRO A C 1
ATOM 628 O O . PRO A 1 85 ? -2.734 -10.794 -2.685 1.00 95.56 85 PRO A O 1
ATOM 631 N N . VAL A 1 86 ? -2.615 -11.491 -0.561 1.00 94.94 86 VAL A N 1
ATOM 632 C CA . VAL A 1 86 ? -1.290 -10.936 -0.268 1.00 94.94 86 VAL A CA 1
ATOM 633 C C . VAL A 1 86 ? -0.357 -12.079 0.098 1.00 94.94 86 VAL A C 1
ATOM 635 O O . VAL A 1 86 ? -0.642 -12.868 1.002 1.00 94.94 86 VAL A O 1
ATOM 638 N N . ARG A 1 87 ? 0.775 -12.189 -0.608 1.00 93.12 87 ARG A N 1
ATOM 639 C CA . ARG A 1 87 ? 1.773 -13.223 -0.311 1.00 93.12 87 ARG A CA 1
ATOM 640 C C . ARG A 1 87 ? 2.244 -13.130 1.152 1.00 93.12 87 ARG A C 1
ATOM 642 O O . ARG A 1 87 ? 2.695 -12.060 1.562 1.00 93.12 87 ARG A O 1
ATOM 649 N N . PRO A 1 88 ? 2.277 -14.251 1.901 1.00 89.25 88 PRO A N 1
ATOM 650 C CA . PRO A 1 88 ? 2.726 -14.266 3.298 1.00 89.25 88 PRO A CA 1
ATOM 651 C C . PRO A 1 88 ? 4.149 -13.736 3.513 1.00 89.25 88 PRO A C 1
ATOM 653 O O . PRO A 1 88 ? 4.466 -13.243 4.584 1.00 89.25 88 PRO A O 1
ATOM 656 N N . ALA A 1 89 ? 5.004 -13.812 2.488 1.00 89.81 89 ALA A N 1
ATOM 657 C CA . ALA A 1 89 ? 6.369 -13.290 2.538 1.00 89.81 89 ALA A CA 1
ATOM 658 C C . ALA A 1 89 ? 6.451 -11.750 2.564 1.00 89.81 89 ALA A C 1
ATOM 660 O O . ALA A 1 89 ? 7.530 -11.214 2.792 1.00 89.81 89 ALA A O 1
ATOM 661 N N . LEU A 1 90 ? 5.351 -11.042 2.279 1.00 89.62 90 LEU A N 1
ATOM 662 C CA . LEU A 1 90 ? 5.322 -9.576 2.227 1.00 89.62 90 LEU A CA 1
ATOM 663 C C . LEU A 1 90 ? 4.879 -8.944 3.549 1.00 89.62 90 LEU A C 1
ATOM 665 O O . LEU A 1 90 ? 5.250 -7.808 3.826 1.00 89.62 90 LEU A O 1
ATOM 669 N N . LEU A 1 91 ? 4.086 -9.660 4.351 1.00 86.38 91 LEU A N 1
ATOM 670 C CA . LEU A 1 91 ? 3.589 -9.195 5.644 1.00 86.38 91 LEU A CA 1
ATOM 671 C C . LEU A 1 91 ? 3.630 -10.340 6.657 1.00 86.38 91 LEU A C 1
ATOM 673 O O . LEU A 1 91 ? 2.850 -11.292 6.574 1.00 86.38 91 LEU A O 1
ATOM 677 N N . ASP A 1 92 ? 4.507 -10.216 7.651 1.00 80.62 92 ASP A N 1
ATOM 678 C CA . ASP A 1 92 ? 4.619 -11.197 8.725 1.00 80.62 92 ASP A CA 1
ATOM 679 C C . ASP A 1 92 ? 3.291 -11.339 9.482 1.00 80.62 92 ASP A C 1
ATOM 681 O O . ASP A 1 92 ? 2.726 -10.366 9.986 1.00 80.62 92 ASP A O 1
ATOM 685 N N . ARG A 1 93 ? 2.803 -12.582 9.599 1.00 70.06 93 ARG A N 1
ATOM 686 C CA . ARG A 1 93 ? 1.601 -12.949 10.378 1.00 70.06 93 ARG A CA 1
ATOM 687 C C . ARG A 1 93 ? 0.325 -12.194 9.969 1.00 70.06 93 ARG A C 1
ATOM 689 O O . ARG A 1 93 ? -0.570 -11.996 10.794 1.00 70.06 93 ARG A O 1
ATOM 696 N N . ALA A 1 94 ? 0.218 -11.788 8.707 1.00 72.75 94 ALA A N 1
ATOM 697 C CA . ALA A 1 94 ? -0.986 -11.160 8.178 1.00 72.75 94 ALA A CA 1
ATOM 698 C C . ALA A 1 94 ? -1.959 -12.181 7.551 1.00 72.75 94 ALA A C 1
ATOM 700 O O . ALA A 1 94 ? -1.542 -13.272 7.152 1.00 72.75 94 ALA A O 1
ATOM 701 N N . PRO A 1 95 ? -3.260 -11.844 7.456 1.00 75.62 95 PRO A N 1
ATOM 702 C CA . PRO A 1 95 ? -4.220 -12.600 6.664 1.00 75.62 95 PRO A CA 1
ATOM 703 C C . PRO A 1 95 ? -3.722 -12.785 5.231 1.00 75.62 95 PRO A C 1
ATOM 705 O O . PRO A 1 95 ? -3.101 -11.889 4.667 1.00 75.62 95 PRO A O 1
ATOM 708 N N . ALA A 1 96 ? -4.037 -13.927 4.625 1.00 87.31 96 ALA A N 1
ATOM 709 C CA . ALA A 1 96 ? -3.683 -14.185 3.232 1.00 87.31 96 ALA A CA 1
ATOM 710 C C . ALA A 1 96 ? -4.466 -13.302 2.248 1.00 87.31 96 ALA A C 1
ATOM 712 O O . ALA A 1 96 ? -4.072 -13.204 1.095 1.00 87.31 96 ALA A O 1
ATOM 713 N N . GLU A 1 97 ? -5.555 -12.668 2.688 1.00 95.00 97 GLU A N 1
ATOM 714 C CA . GLU A 1 97 ? -6.427 -11.833 1.868 1.00 95.00 97 GLU A CA 1
ATOM 715 C C . GLU A 1 97 ? -6.814 -10.567 2.631 1.00 95.00 97 GLU A C 1
ATOM 717 O O . GLU A 1 97 ? -7.196 -10.641 3.802 1.00 95.00 97 GLU A O 1
ATOM 722 N N . MET A 1 98 ? -6.708 -9.407 1.984 1.00 95.00 98 MET A N 1
ATOM 723 C CA . MET A 1 98 ? -7.051 -8.118 2.592 1.00 95.00 98 MET A CA 1
ATOM 724 C C . MET A 1 98 ? -7.317 -7.045 1.533 1.00 95.00 98 MET A C 1
ATOM 726 O O . MET A 1 98 ? -6.967 -7.209 0.362 1.00 95.00 98 MET A O 1
ATOM 730 N N . THR A 1 99 ? -7.945 -5.938 1.931 1.00 97.06 99 THR A N 1
ATOM 731 C CA . THR A 1 99 ? -8.096 -4.773 1.048 1.00 97.06 99 THR A CA 1
ATOM 732 C C . THR A 1 99 ? -6.759 -4.037 0.898 1.00 97.06 99 THR A C 1
ATOM 734 O O . THR A 1 99 ? -5.903 -4.126 1.784 1.00 97.06 99 THR A O 1
ATOM 737 N N . PRO A 1 100 ? -6.550 -3.263 -0.183 1.00 97.69 100 PRO A N 1
ATOM 738 C CA . PRO A 1 100 ? -5.363 -2.420 -0.325 1.00 97.69 100 PRO A CA 1
ATOM 739 C C . PRO A 1 100 ? -5.151 -1.463 0.845 1.00 97.69 100 PRO A C 1
ATOM 741 O O . PRO A 1 100 ? -4.016 -1.225 1.251 1.00 97.69 100 PRO A O 1
ATOM 744 N N . LEU A 1 101 ? -6.240 -0.960 1.431 1.00 97.88 101 LEU A N 1
ATOM 745 C CA . LEU A 1 101 ? -6.161 -0.112 2.612 1.00 97.88 101 LEU A CA 1
ATOM 746 C C . LEU A 1 101 ? -5.712 -0.896 3.851 1.00 97.88 101 LEU A C 1
ATOM 748 O O . LEU A 1 101 ? -4.845 -0.419 4.579 1.00 97.88 101 LEU A O 1
ATOM 752 N N . GLU A 1 102 ? -6.244 -2.101 4.085 1.00 96.31 102 GLU A N 1
ATOM 753 C CA . GLU A 1 102 ? -5.781 -2.951 5.189 1.00 96.31 102 GLU A CA 1
ATOM 754 C C . GLU A 1 102 ? -4.299 -3.323 5.029 1.00 96.31 102 GLU A C 1
ATOM 756 O O . GLU A 1 102 ? -3.545 -3.256 6.002 1.00 96.31 102 GLU A O 1
ATOM 761 N N . ALA A 1 103 ? -3.862 -3.636 3.807 1.00 96.62 103 ALA A N 1
ATOM 762 C CA . ALA A 1 103 ? -2.460 -3.908 3.498 1.00 96.62 103 ALA A CA 1
ATOM 763 C C . ALA A 1 103 ? -1.551 -2.707 3.791 1.00 96.62 103 ALA A C 1
ATOM 765 O O . ALA A 1 103 ? -0.509 -2.868 4.431 1.00 96.62 103 ALA A O 1
ATOM 766 N N . ALA A 1 104 ? -1.962 -1.503 3.382 1.00 97.00 104 ALA A N 1
ATOM 767 C CA . ALA A 1 104 ? -1.237 -0.267 3.671 1.00 97.00 104 ALA A CA 1
ATOM 768 C C . ALA A 1 104 ? -1.155 0.018 5.182 1.00 97.00 104 ALA A C 1
ATOM 770 O O . ALA A 1 104 ? -0.111 0.422 5.693 1.00 97.00 104 ALA A O 1
ATOM 771 N N . VAL A 1 105 ? -2.240 -0.228 5.925 1.00 96.69 105 VAL A N 1
ATOM 772 C CA . VAL A 1 105 ? -2.253 -0.040 7.383 1.00 96.69 105 VAL A CA 1
ATOM 773 C C . VAL A 1 105 ? -1.320 -1.037 8.064 1.00 96.69 105 VAL A C 1
ATOM 775 O O . VAL A 1 105 ? -0.544 -0.642 8.929 1.00 96.69 105 VAL A O 1
ATOM 778 N N . ARG A 1 106 ? -1.347 -2.311 7.658 1.00 95.00 106 ARG A N 1
ATOM 779 C CA . ARG A 1 106 ? -0.463 -3.355 8.204 1.00 95.00 106 ARG A CA 1
ATOM 780 C C . ARG A 1 106 ? 1.010 -3.118 7.899 1.00 95.00 106 ARG A C 1
ATOM 782 O O . ARG A 1 106 ? 1.845 -3.456 8.731 1.00 95.00 106 ARG A O 1
ATOM 789 N N . SER A 1 107 ? 1.336 -2.547 6.740 1.00 95.12 107 SER A N 1
ATOM 790 C CA . SER A 1 107 ? 2.723 -2.200 6.414 1.00 95.12 107 SER A CA 1
ATOM 791 C C . SER A 1 107 ? 3.242 -1.018 7.246 1.00 95.12 107 SER A C 1
ATOM 793 O O . SER A 1 107 ? 4.458 -0.826 7.367 1.00 95.12 107 SER A O 1
ATOM 795 N N . GLY A 1 108 ? 2.338 -0.243 7.852 1.00 94.94 108 GLY A N 1
ATOM 796 C CA . GLY A 1 108 ? 2.668 0.911 8.681 1.00 94.94 108 GLY A CA 1
ATOM 797 C C . GLY A 1 108 ? 3.196 2.103 7.901 1.00 94.94 108 GLY A C 1
ATOM 798 O O . GLY A 1 108 ? 3.909 2.930 8.464 1.00 94.94 108 GLY A O 1
ATOM 799 N N . ASP A 1 109 ? 2.878 2.180 6.610 1.00 95.06 109 ASP A N 1
ATOM 800 C CA . ASP A 1 109 ? 3.231 3.315 5.765 1.00 95.06 109 ASP A CA 1
ATOM 801 C C . ASP A 1 109 ? 2.041 4.271 5.640 1.00 95.06 109 ASP A C 1
ATOM 803 O O . ASP A 1 109 ? 1.070 4.025 4.922 1.00 95.06 109 ASP A O 1
ATOM 807 N N . ASP A 1 110 ? 2.103 5.370 6.386 1.00 96.00 110 ASP A N 1
ATOM 808 C CA . ASP A 1 110 ? 1.085 6.418 6.393 1.00 96.00 110 ASP A CA 1
ATOM 809 C C . ASP A 1 110 ? 0.973 7.138 5.038 1.00 96.00 110 ASP A C 1
ATOM 811 O O . ASP A 1 110 ? -0.122 7.563 4.660 1.00 96.00 110 ASP A O 1
ATOM 815 N N . GLY A 1 111 ? 2.064 7.204 4.271 1.00 97.31 111 GLY A N 1
ATOM 816 C CA . GLY A 1 111 ? 2.068 7.717 2.904 1.00 97.31 111 GLY A CA 1
ATOM 817 C C . GLY A 1 111 ? 1.209 6.866 1.974 1.00 97.31 111 GLY A C 1
ATOM 818 O O . GLY A 1 111 ? 0.327 7.391 1.294 1.00 97.31 111 GLY A O 1
ATOM 819 N N . VAL A 1 112 ? 1.407 5.547 1.976 1.00 98.06 112 VAL A N 1
ATOM 820 C CA . VAL A 1 112 ? 0.606 4.627 1.153 1.00 98.06 112 VAL A CA 1
ATOM 821 C C . VAL A 1 112 ? -0.852 4.591 1.610 1.00 98.06 112 VAL A C 1
ATOM 823 O O . VAL A 1 112 ? -1.741 4.595 0.759 1.00 98.06 112 VAL A O 1
ATOM 826 N N . VAL A 1 113 ? -1.124 4.635 2.920 1.00 98.00 113 VAL A N 1
ATOM 827 C CA . VAL A 1 113 ? -2.499 4.772 3.441 1.00 98.00 113 VAL A CA 1
ATOM 828 C C . VAL A 1 113 ? -3.164 6.036 2.891 1.00 98.00 113 VAL A C 1
ATOM 830 O O . VAL A 1 113 ? -4.290 5.967 2.395 1.00 98.00 113 VAL A O 1
ATOM 833 N N . GLY A 1 114 ? -2.460 7.171 2.925 1.00 97.56 114 GLY A N 1
ATOM 834 C CA . GLY A 1 114 ? -2.928 8.424 2.336 1.00 97.56 114 GLY A CA 1
ATOM 835 C C . GLY A 1 114 ? -3.229 8.282 0.845 1.00 97.56 114 GLY A C 1
ATOM 836 O O . GLY A 1 114 ? -4.333 8.606 0.420 1.00 97.56 114 GLY A O 1
ATOM 837 N N . VAL A 1 115 ? -2.305 7.707 0.071 1.00 98.25 115 VAL A N 1
ATOM 838 C CA . VAL A 1 115 ? -2.477 7.494 -1.377 1.00 98.25 115 VAL A CA 1
ATOM 839 C C . VAL A 1 115 ? -3.691 6.617 -1.686 1.00 98.25 115 VAL A C 1
ATOM 841 O O . VAL A 1 115 ? -4.494 6.975 -2.542 1.00 98.25 115 VAL A O 1
ATOM 844 N N . VAL A 1 116 ? -3.874 5.495 -0.990 1.00 98.00 116 VAL A N 1
ATOM 845 C CA . VAL A 1 116 ? -5.022 4.598 -1.217 1.00 98.00 116 VAL A CA 1
ATOM 846 C C . VAL A 1 116 ? -6.352 5.319 -0.942 1.00 98.00 116 VAL A C 1
ATOM 848 O O . VAL A 1 116 ? -7.317 5.162 -1.696 1.00 98.00 116 VAL A O 1
ATOM 851 N N . LEU A 1 117 ? -6.408 6.155 0.099 1.00 97.94 117 LEU A N 1
ATOM 852 C CA . LEU A 1 117 ? -7.588 6.967 0.422 1.00 97.94 117 LEU A CA 1
ATOM 853 C C . LEU A 1 117 ? -7.819 8.099 -0.595 1.00 97.94 117 LEU A C 1
ATOM 855 O O . LEU A 1 117 ? -8.963 8.320 -1.010 1.00 97.94 117 LEU A O 1
ATOM 859 N N . GLU A 1 118 ? -6.749 8.778 -1.025 1.00 97.94 118 GLU A N 1
ATOM 860 C CA . GLU A 1 118 ? -6.763 9.817 -2.066 1.00 97.94 118 GLU A CA 1
ATOM 861 C C . GLU A 1 118 ? -7.305 9.284 -3.395 1.00 97.94 118 GLU A C 1
ATOM 863 O O . GLU A 1 118 ? -8.126 9.946 -4.028 1.00 97.94 118 GLU A O 1
ATOM 868 N N . LEU A 1 119 ? -6.887 8.078 -3.793 1.00 98.00 119 LEU A N 1
ATOM 869 C CA . LEU A 1 119 ? -7.314 7.437 -5.042 1.00 98.00 119 LEU A CA 1
ATOM 870 C C . LEU A 1 119 ? -8.775 6.972 -5.015 1.00 98.00 119 LEU A C 1
ATOM 872 O O . LEU A 1 119 ? -9.352 6.685 -6.058 1.00 98.00 119 LEU A O 1
ATOM 876 N N . GLY A 1 120 ? -9.415 6.955 -3.845 1.00 97.31 120 GLY A N 1
ATOM 877 C CA . GLY A 1 120 ? -10.846 6.688 -3.755 1.00 97.31 120 GLY A CA 1
ATOM 878 C C . GLY A 1 120 ? -11.227 5.423 -3.004 1.00 97.31 120 GLY A C 1
ATOM 879 O O . GLY A 1 120 ? -12.371 4.993 -3.139 1.00 97.31 120 GLY A O 1
ATOM 880 N N . ALA A 1 121 ? -10.345 4.835 -2.189 1.00 97.38 121 ALA A N 1
ATOM 881 C CA . ALA A 1 121 ? -10.779 3.811 -1.243 1.00 97.38 121 ALA A CA 1
ATOM 882 C C . ALA A 1 121 ? -11.884 4.374 -0.329 1.00 97.38 121 ALA A C 1
ATOM 884 O O . ALA A 1 121 ? -11.816 5.517 0.147 1.00 97.38 121 ALA A O 1
ATOM 885 N N . ARG A 1 122 ? -12.943 3.589 -0.124 1.00 95.38 122 ARG A N 1
ATOM 886 C CA . ARG A 1 122 ? -14.129 3.963 0.660 1.00 95.38 122 ARG A CA 1
ATOM 887 C C . ARG A 1 122 ? -14.411 2.870 1.690 1.00 95.38 12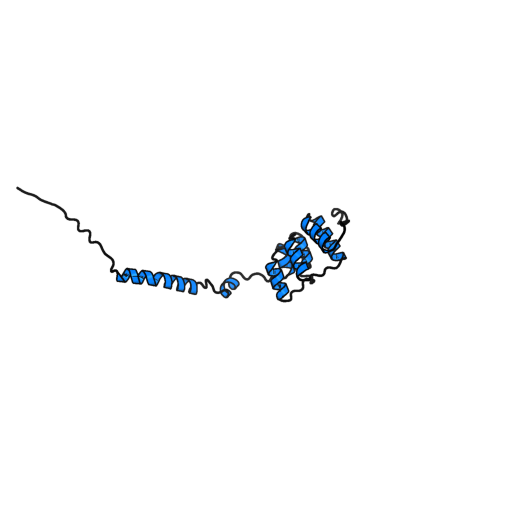2 ARG A C 1
ATOM 889 O O . ARG A 1 122 ? -15.373 2.122 1.522 1.00 95.38 122 ARG A O 1
ATOM 896 N N . PRO A 1 123 ? -13.583 2.765 2.743 1.00 95.94 123 PRO A N 1
ATOM 897 C CA . PRO A 1 123 ? -13.862 1.833 3.824 1.00 95.94 123 PRO A CA 1
ATOM 898 C C . PRO A 1 123 ? -15.144 2.236 4.558 1.00 95.94 123 PRO A C 1
ATOM 900 O O . PRO A 1 123 ? -15.473 3.421 4.682 1.00 95.94 123 PRO A O 1
ATOM 903 N N . SER A 1 124 ? -15.861 1.247 5.083 1.00 95.44 124 SER A N 1
ATOM 904 C CA . SER A 1 124 ? -16.974 1.516 6.003 1.00 95.44 124 SER A CA 1
ATOM 905 C C . SER A 1 124 ? -16.456 2.063 7.343 1.00 95.44 124 SER A C 1
ATOM 907 O O . SER A 1 124 ? -15.306 1.831 7.710 1.00 95.44 124 SER A O 1
ATOM 909 N N . LEU A 1 125 ? -17.295 2.752 8.128 1.00 92.81 125 LEU A N 1
ATOM 910 C CA . LEU A 1 125 ? -16.879 3.244 9.454 1.00 92.81 125 LEU A CA 1
ATOM 911 C C . LEU A 1 125 ? -16.420 2.114 10.387 1.00 92.81 125 LEU A C 1
ATOM 913 O O . LEU A 1 125 ? -15.476 2.296 11.154 1.00 92.81 125 LEU A O 1
ATOM 917 N N . ASP A 1 126 ? -17.055 0.945 10.310 1.00 93.00 126 ASP A N 1
ATOM 918 C CA . ASP A 1 126 ? -16.669 -0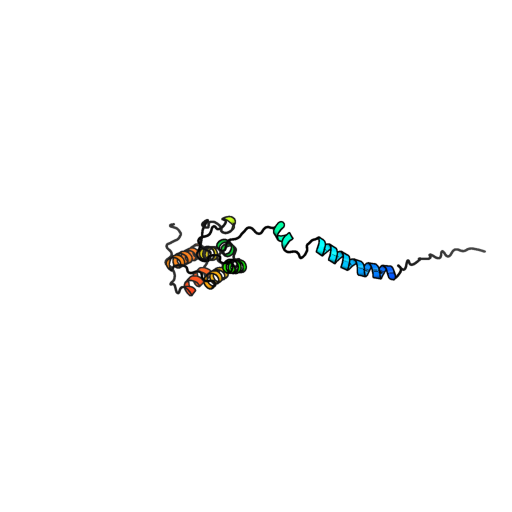.214 11.117 1.00 93.00 126 ASP A CA 1
ATOM 919 C C . ASP A 1 126 ? -15.327 -0.800 10.666 1.00 93.00 126 ASP A C 1
ATOM 921 O O . ASP A 1 126 ? -14.500 -1.172 11.501 1.00 93.00 126 ASP A O 1
ATOM 925 N N . GLU A 1 127 ? -15.060 -0.799 9.358 1.00 94.56 127 GLU A N 1
ATOM 926 C CA . GLU A 1 127 ? -13.750 -1.157 8.815 1.00 94.56 127 GLU A CA 1
ATOM 927 C C . GLU A 1 127 ? -12.670 -0.182 9.290 1.00 94.56 127 GLU A C 1
ATOM 929 O O . GLU A 1 127 ? -11.639 -0.625 9.790 1.00 94.56 127 GLU A O 1
ATOM 934 N N . VAL A 1 128 ? -12.914 1.132 9.242 1.00 95.31 128 VAL A N 1
ATOM 935 C CA . VAL A 1 128 ? -11.952 2.126 9.750 1.00 95.31 128 VAL A CA 1
ATOM 936 C C . VAL A 1 128 ? -11.673 1.915 11.238 1.00 95.31 128 VAL A C 1
ATOM 938 O O . VAL A 1 128 ? -10.512 1.944 11.642 1.00 95.31 128 VAL A O 1
ATOM 941 N N . ARG A 1 129 ? -12.694 1.649 12.064 1.00 94.44 129 ARG A N 1
ATOM 942 C CA . ARG A 1 129 ? -12.499 1.338 13.495 1.00 94.44 129 ARG A CA 1
ATOM 943 C C . ARG A 1 129 ? -11.648 0.085 13.693 1.00 94.44 129 ARG A C 1
ATOM 945 O O . ARG A 1 129 ? -10.750 0.086 14.535 1.00 94.44 129 ARG A O 1
ATOM 952 N N . ARG A 1 130 ? -11.888 -0.967 12.902 1.00 94.00 130 ARG A N 1
ATOM 953 C CA . ARG A 1 130 ? -11.080 -2.194 12.929 1.00 94.00 130 ARG A CA 1
ATOM 954 C C . ARG A 1 130 ? -9.631 -1.916 12.530 1.00 94.00 130 ARG A C 1
ATOM 956 O O . ARG A 1 130 ? -8.727 -2.385 13.216 1.00 94.00 130 ARG A O 1
ATOM 963 N N . LEU A 1 131 ? -9.406 -1.145 11.467 1.00 95.19 131 LEU A N 1
ATOM 964 C CA . LEU A 1 131 ? -8.070 -0.752 11.006 1.00 95.19 131 LEU A CA 1
ATOM 965 C C . LEU A 1 131 ? -7.341 0.118 12.027 1.00 95.19 131 LEU A C 1
ATOM 967 O O . LEU A 1 131 ? -6.141 -0.039 12.232 1.00 95.19 131 LEU A O 1
ATOM 971 N N . LEU A 1 132 ? -8.070 1.000 12.703 1.00 94.94 132 LEU A N 1
ATOM 972 C CA . LEU A 1 132 ? -7.527 1.834 13.759 1.00 94.94 132 LEU A CA 1
ATOM 973 C C . LEU A 1 132 ? -7.054 0.980 14.941 1.00 94.94 132 LEU A C 1
ATOM 975 O O . LEU A 1 132 ? -5.926 1.146 15.400 1.00 94.94 132 LEU A O 1
ATOM 979 N N . CYS A 1 133 ? -7.865 0.011 15.371 1.00 93.69 133 CYS A N 1
ATOM 980 C CA . CYS A 1 133 ? -7.456 -0.922 16.416 1.00 93.69 133 CYS A CA 1
ATOM 981 C C . CYS A 1 133 ? -6.329 -1.852 15.998 1.00 93.69 133 CYS A C 1
ATOM 983 O O . CYS A 1 133 ? -5.453 -2.140 16.810 1.00 93.69 133 CYS A O 1
ATOM 985 N N . LEU A 1 134 ? -6.314 -2.277 14.737 1.00 92.75 134 LEU A N 1
ATOM 986 C CA . LEU A 1 134 ? -5.198 -3.020 14.178 1.00 92.75 134 LEU A CA 1
ATOM 987 C C . LEU A 1 134 ? -3.907 -2.204 14.280 1.00 92.75 134 LEU A C 1
ATOM 989 O O . LEU A 1 134 ? -2.944 -2.705 14.846 1.00 92.75 134 LEU A O 1
ATOM 993 N N . ALA A 1 135 ? -3.909 -0.950 13.814 1.00 94.31 135 ALA A N 1
ATOM 994 C CA . ALA A 1 135 ? -2.754 -0.057 13.880 1.00 94.31 135 ALA A CA 1
ATOM 995 C C . ALA A 1 135 ? -2.267 0.157 15.321 1.00 94.31 135 ALA A C 1
ATOM 997 O O . ALA A 1 135 ? -1.065 0.132 15.565 1.00 94.31 135 ALA A O 1
ATOM 998 N N . THR A 1 136 ? -3.173 0.314 16.291 1.00 92.88 136 THR A N 1
ATOM 999 C CA . THR A 1 136 ? -2.801 0.402 17.713 1.00 92.88 136 THR A CA 1
ATOM 1000 C C . THR A 1 136 ? -2.205 -0.907 18.240 1.00 92.88 136 THR A C 1
ATOM 1002 O O . THR A 1 136 ? -1.205 -0.869 18.950 1.00 92.88 136 THR A O 1
ATOM 1005 N N . ALA A 1 137 ? -2.771 -2.062 17.881 1.00 91.81 137 ALA A N 1
ATOM 1006 C CA . ALA A 1 137 ? -2.305 -3.367 18.352 1.00 91.81 137 ALA A CA 1
ATOM 1007 C C . ALA A 1 137 ? -0.903 -3.737 17.838 1.00 91.81 137 ALA A C 1
ATOM 1009 O O . ALA A 1 137 ? -0.172 -4.444 18.529 1.00 91.81 137 ALA A O 1
ATOM 1010 N N . ILE A 1 138 ? -0.523 -3.257 16.649 1.00 91.81 138 ILE A N 1
ATOM 1011 C CA . ILE A 1 138 ? 0.815 -3.460 16.065 1.00 91.81 138 ILE A CA 1
ATOM 1012 C C . ILE A 1 138 ? 1.739 -2.236 16.223 1.00 91.81 138 ILE A C 1
ATOM 1014 O O . ILE A 1 138 ? 2.748 -2.145 15.533 1.00 91.81 138 ILE A O 1
ATOM 1018 N N . ASP A 1 139 ? 1.403 -1.319 17.138 1.00 93.81 139 ASP A N 1
ATOM 1019 C CA . ASP A 1 139 ? 2.197 -0.140 17.522 1.00 93.81 139 ASP A CA 1
ATOM 1020 C C . ASP A 1 139 ? 2.553 0.814 16.361 1.00 93.81 139 ASP A C 1
ATOM 1022 O O . ASP A 1 139 ? 3.697 1.220 16.154 1.00 93.81 139 ASP A O 1
ATOM 1026 N N . LEU A 1 140 ? 1.538 1.205 15.585 1.00 94.56 140 LEU A N 1
ATOM 1027 C CA . LEU A 1 140 ? 1.636 2.167 14.480 1.00 94.56 140 LEU A CA 1
ATOM 1028 C C . LEU A 1 140 ? 0.905 3.483 14.805 1.00 94.56 140 LEU A C 1
ATOM 1030 O O . LEU A 1 140 ? -0.136 3.794 14.211 1.00 94.56 140 LEU A O 1
ATOM 1034 N N . PRO A 1 141 ? 1.432 4.311 15.727 1.00 94.25 141 PRO A N 1
ATOM 1035 C CA . PRO A 1 141 ? 0.734 5.499 16.219 1.00 94.25 141 PRO A CA 1
ATOM 1036 C C . PRO A 1 141 ? 0.499 6.561 15.137 1.00 94.25 141 PRO A C 1
ATOM 1038 O O . PRO A 1 141 ? -0.510 7.262 15.179 1.00 94.25 141 PRO A O 1
ATOM 1041 N N . ARG A 1 142 ? 1.391 6.676 14.141 1.00 96.25 142 ARG A N 1
ATOM 1042 C CA . ARG A 1 142 ? 1.227 7.632 13.028 1.00 96.25 142 ARG A CA 1
ATOM 1043 C C . ARG A 1 142 ? 0.067 7.254 12.120 1.00 96.25 142 ARG A C 1
ATOM 1045 O O . ARG A 1 142 ? -0.782 8.094 11.840 1.00 96.25 142 ARG A O 1
ATOM 1052 N N . THR A 1 143 ? -0.001 5.987 11.721 1.00 96.00 143 THR A N 1
ATOM 1053 C CA . THR A 1 143 ? -1.097 5.456 10.909 1.00 96.00 143 THR A CA 1
ATOM 1054 C C . THR A 1 143 ? -2.426 5.568 11.651 1.00 96.00 143 THR A C 1
ATOM 1056 O O . THR A 1 143 ? -3.418 6.003 11.069 1.00 96.00 143 THR A O 1
ATOM 1059 N N . ALA A 1 144 ? -2.442 5.266 12.954 1.00 95.38 144 ALA A N 1
ATOM 1060 C CA . ALA A 1 144 ? -3.636 5.433 13.774 1.00 95.38 144 ALA A CA 1
ATOM 1061 C C . ALA A 1 144 ? -4.093 6.904 13.845 1.00 95.38 144 ALA A C 1
ATOM 1063 O O . ALA A 1 144 ? -5.265 7.204 13.614 1.00 95.38 144 ALA A O 1
ATOM 1064 N N . ALA A 1 145 ? -3.167 7.836 14.089 1.00 95.12 145 ALA A N 1
ATOM 1065 C CA . ALA A 1 145 ? -3.465 9.267 14.114 1.00 95.12 145 ALA A CA 1
ATOM 1066 C C . ALA A 1 145 ? -3.951 9.792 12.751 1.00 95.12 145 ALA A C 1
ATOM 1068 O O . ALA A 1 145 ? -4.846 10.639 12.697 1.00 95.12 145 ALA A O 1
ATOM 1069 N N . LEU A 1 146 ? -3.395 9.282 11.646 1.00 95.81 146 LEU A N 1
ATOM 1070 C CA . LEU A 1 146 ? -3.840 9.617 10.294 1.00 95.81 146 LEU A CA 1
ATOM 1071 C C . LEU A 1 146 ? -5.294 9.184 10.071 1.00 95.81 146 LEU A C 1
ATOM 1073 O O . LEU A 1 146 ? -6.111 9.999 9.643 1.00 95.81 146 LEU A O 1
ATOM 1077 N N . LEU A 1 147 ? -5.633 7.936 10.408 1.00 95.56 147 LEU A N 1
ATOM 1078 C CA . LEU A 1 147 ? -6.999 7.419 10.286 1.00 95.56 147 LEU A CA 1
ATOM 1079 C C . LEU A 1 147 ? -7.984 8.200 11.171 1.00 95.56 147 LEU A C 1
ATOM 1081 O O . LEU A 1 147 ? -9.047 8.591 10.692 1.00 95.56 147 LEU A O 1
ATOM 1085 N N . GLN A 1 148 ? -7.621 8.500 12.423 1.00 95.44 148 GLN A N 1
ATOM 1086 C CA . GLN A 1 148 ? -8.437 9.344 13.309 1.00 95.44 148 GLN A CA 1
ATOM 1087 C C . GLN A 1 148 ? -8.705 10.716 12.699 1.00 95.44 148 GLN A C 1
ATOM 1089 O O . GLN A 1 148 ? -9.847 11.172 12.683 1.00 95.44 148 GLN A O 1
ATOM 1094 N N . ARG A 1 149 ? -7.664 11.361 12.163 1.00 96.06 149 ARG A N 1
ATOM 1095 C CA . ARG A 1 149 ? -7.779 12.686 11.553 1.00 96.06 149 ARG A CA 1
ATOM 1096 C C . ARG A 1 149 ? -8.662 12.662 10.308 1.00 96.06 149 ARG A C 1
ATOM 1098 O O . ARG A 1 149 ? -9.535 13.514 10.188 1.00 96.06 149 ARG A O 1
ATOM 1105 N N . ILE A 1 150 ? -8.433 11.725 9.387 1.00 95.94 150 ILE A N 1
ATOM 1106 C CA . ILE A 1 150 ? -9.168 11.667 8.113 1.00 95.94 150 ILE A CA 1
ATOM 1107 C C . ILE A 1 150 ? -10.652 11.381 8.354 1.00 95.94 150 ILE A C 1
ATOM 1109 O O . ILE A 1 150 ? -11.507 12.020 7.745 1.00 95.94 150 ILE A O 1
ATOM 1113 N N . PHE A 1 151 ? -10.966 10.456 9.262 1.00 94.94 151 PHE A N 1
ATOM 1114 C CA . PHE A 1 151 ? -12.342 10.023 9.513 1.00 94.94 151 PHE A CA 1
ATOM 1115 C C . PHE A 1 151 ? -13.011 10.728 10.701 1.00 94.94 151 PHE A C 1
ATOM 1117 O O . PHE A 1 151 ? -14.148 10.401 11.029 1.00 94.94 151 PHE A O 1
ATOM 1124 N N . SER A 1 152 ? -12.339 11.706 11.322 1.00 95.06 152 SER A N 1
ATOM 1125 C CA . SER A 1 152 ? -12.827 12.441 12.503 1.00 95.06 152 SER A CA 1
ATOM 1126 C C . SER A 1 152 ? -13.310 11.513 13.627 1.00 95.06 152 SER A C 1
ATOM 1128 O O . SER A 1 152 ? -14.395 11.693 14.176 1.00 95.06 152 SER A O 1
ATOM 1130 N N . LEU A 1 153 ? -12.517 10.482 13.931 1.00 90.19 153 LEU A N 1
ATOM 1131 C CA . LEU A 1 153 ? -12.831 9.493 14.963 1.00 90.19 153 LEU A CA 1
ATOM 1132 C C . LEU A 1 153 ? -12.168 9.852 16.294 1.00 90.19 153 LEU A C 1
ATOM 1134 O O . LEU A 1 153 ? -11.014 10.282 16.324 1.00 90.19 153 LEU A O 1
ATOM 1138 N N . ASP A 1 154 ? -12.877 9.587 17.390 1.00 87.75 154 ASP A N 1
ATOM 1139 C CA . ASP A 1 154 ? -12.312 9.627 18.737 1.00 87.75 154 ASP A CA 1
ATOM 1140 C C . ASP A 1 154 ? -11.284 8.503 18.954 1.00 87.75 154 ASP A C 1
ATOM 1142 O O . ASP A 1 154 ? -11.217 7.522 18.202 1.00 87.75 154 ASP A O 1
ATOM 1146 N N . ALA A 1 155 ? -10.483 8.633 20.017 1.00 76.19 155 ALA A N 1
ATOM 1147 C CA . ALA A 1 155 ? -9.555 7.587 20.429 1.00 76.19 155 ALA A CA 1
ATOM 1148 C C . ALA A 1 155 ? -10.316 6.261 20.634 1.00 76.19 155 ALA A C 1
ATOM 1150 O O . ALA A 1 155 ? -11.302 6.227 21.376 1.00 76.19 155 ALA A O 1
ATOM 1151 N N . PRO A 1 156 ? -9.902 5.166 19.977 1.00 74.19 156 PRO A N 1
ATOM 1152 C CA . PRO A 1 156 ? -10.683 3.945 19.987 1.00 74.19 156 PRO A CA 1
ATOM 1153 C C . PRO A 1 156 ? -10.562 3.248 21.340 1.00 74.19 156 PRO A C 1
ATOM 1155 O O . PRO A 1 156 ? -9.466 3.083 21.877 1.00 74.19 156 PRO A O 1
ATOM 1158 N N . SER A 1 157 ? -11.680 2.737 21.856 1.00 78.56 157 SER A N 1
ATOM 1159 C CA . SER A 1 157 ? -11.650 1.719 22.904 1.00 78.56 157 SER A CA 1
ATOM 1160 C C . SER A 1 157 ? -11.353 0.362 22.262 1.00 78.56 157 SER A C 1
ATOM 1162 O O . SER A 1 157 ? -12.240 -0.481 22.101 1.00 78.56 157 SER A O 1
ATOM 1164 N N . CYS A 1 158 ? -10.116 0.163 21.815 1.00 83.31 158 CYS A N 1
ATOM 1165 C CA . CYS A 1 158 ? -9.690 -1.150 21.356 1.00 83.31 158 CYS A CA 1
ATOM 1166 C C . CYS A 1 158 ? -9.660 -2.061 22.576 1.00 83.31 158 CYS A C 1
ATOM 1168 O O . CYS A 1 158 ? -8.924 -1.800 23.526 1.00 83.31 158 CYS A O 1
ATOM 1170 N N . GLY A 1 159 ? -10.521 -3.081 22.587 1.00 73.56 159 GLY A N 1
ATOM 1171 C CA . GLY A 1 159 ? -10.461 -4.114 23.613 1.00 73.56 159 GLY A CA 1
ATOM 1172 C C . GLY A 1 159 ? -9.033 -4.647 23.717 1.00 73.56 159 GLY A C 1
ATOM 1173 O O . GLY A 1 159 ? -8.327 -4.722 22.714 1.00 73.56 159 GLY A O 1
ATOM 1174 N N . ASP A 1 160 ? -8.612 -4.960 24.938 1.00 62.62 160 ASP A N 1
ATOM 1175 C CA . ASP A 1 160 ? -7.249 -5.380 25.253 1.00 62.62 160 ASP A CA 1
ATOM 1176 C C . ASP A 1 160 ? -6.793 -6.512 24.301 1.00 62.62 160 ASP A C 1
ATOM 1178 O O . ASP A 1 160 ? -7.416 -7.585 24.303 1.00 62.62 160 ASP A O 1
ATOM 1182 N N . PRO A 1 161 ? -5.755 -6.306 23.461 1.00 56.22 161 PRO A N 1
ATOM 1183 C CA . PRO A 1 161 ? -5.345 -7.289 22.455 1.00 56.22 161 PRO A CA 1
ATOM 1184 C C . PRO A 1 161 ? -4.831 -8.593 23.082 1.00 56.22 161 PRO A C 1
ATOM 1186 O O . PRO A 1 161 ? -4.738 -9.602 22.397 1.00 56.22 161 PRO A O 1
ATOM 1189 N N . ALA A 1 162 ? -4.551 -8.608 24.390 1.00 50.88 162 ALA A N 1
ATOM 1190 C CA . ALA A 1 162 ? -4.111 -9.788 25.132 1.00 50.88 162 ALA A CA 1
ATOM 1191 C C . ALA A 1 162 ? -5.207 -10.853 25.381 1.00 50.88 162 ALA A C 1
ATOM 1193 O O . ALA A 1 162 ? -4.917 -11.882 25.992 1.00 50.88 162 ALA A O 1
ATOM 1194 N N . ARG A 1 163 ? -6.464 -10.626 24.964 1.00 48.78 163 ARG A N 1
ATOM 1195 C CA . ARG A 1 163 ? -7.587 -11.573 25.160 1.00 48.78 163 ARG A CA 1
ATOM 1196 C C . ARG A 1 163 ? -8.181 -12.173 23.875 1.00 48.78 163 ARG A C 1
ATOM 1198 O O . ARG A 1 163 ? -9.194 -12.865 23.984 1.00 48.78 163 ARG A O 1
ATOM 1205 N N . GLN A 1 164 ? -7.607 -11.917 22.699 1.00 45.53 164 GLN A N 1
ATOM 1206 C CA . GLN A 1 164 ? -8.069 -12.457 21.406 1.00 45.53 164 GLN A CA 1
ATOM 1207 C C . GLN A 1 164 ? -6.982 -13.306 20.753 1.00 45.53 164 GLN A C 1
ATOM 1209 O O . GLN A 1 164 ? -7.356 -14.312 20.114 1.00 45.53 164 GLN A O 1
#

pLDDT: mean 83.81, std 15.41, range [41.91, 98.25]

Solvent-accessible surface area (backbone atoms only — not comparable to f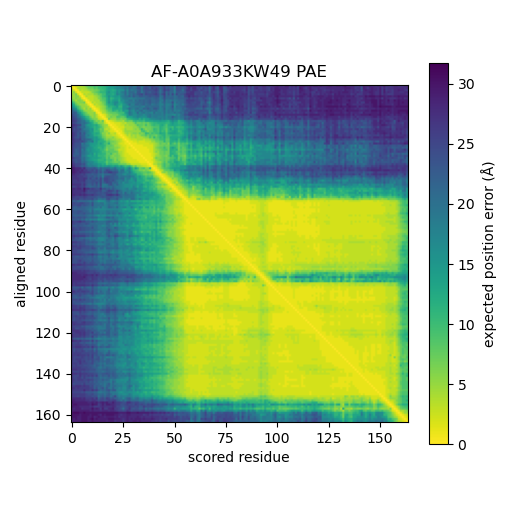ull-atom values): 9801 Å² total; per-residue (Å²): 133,88,81,92,86,83,84,83,79,83,77,80,77,81,71,74,61,69,68,58,57,56,52,54,65,57,47,52,61,54,51,52,52,51,48,37,59,72,69,42,72,83,45,72,74,62,56,47,72,79,54,65,73,73,90,72,52,53,24,37,25,22,29,70,59,34,52,67,55,31,52,53,36,42,76,74,67,49,66,52,74,44,73,35,74,33,64,63,92,66,40,85,95,52,71,58,56,36,27,23,53,56,24,6,50,74,54,57,36,52,67,34,35,49,50,44,46,73,77,60,38,75,75,51,73,67,52,49,53,51,51,37,39,49,21,55,74,72,71,27,66,64,43,26,51,49,53,28,63,76,67,72,49,76,89,75,87,59,71,68,76,93,79,119

Sequence (164 aa):
MSSGTSKSSSRDRYAPPERLVWLLACAAPALVGLFALLLGIGTPAVVEWFWPAPATNIAEAAAVKDSARVRDLDFHGASLNAVLPVRPALLDRAPAEMTPLEAAVRSGDDGVVGVVLELGARPSLDEVRRLLCLATAIDLPRTAALLQRIFSLDAPSCGDPARQ

Secondary structure (DSSP, 8-state):
-----------------HHHHHHHHHHHHHHHHHHHHHTTTT-HHHHHHHS------HHHHHHTT-HHHHHHHHHTT--TTS-EE--TTTSTT--SEE-HHHHHHHHT-HHHHHHHHHTT----HHHHHHHHHHHHHTT-HHHHHHHHHHHTPPPP----GGG-

Nearest PDB structures (foldseek):
  1wdy-assembly1_A  TM=6.225E-01  e=6.971E-02  Homo sapiens
  4oau-assembly1_C-2  TM=5.623E-01  e=1.268E-01  Homo sapiens
  4o1o-assembly1_A  TM=4.410E-01  e=2.068E-01  Sus scrofa
  7elw-assembly1_a  TM=4.699E-01  e=6.480E-01  Sus scrofa
  6m13-assembly1_b  TM=3.498E-01  e=2.715E-01  Sus scrofa

Foldseek 3Di:
DDDDDDDDDDPPPPPDPPVVVVVVVVVVVVVVVVVCVVVCVPPPVVVCVVPVPPDDALLQCLLQVNLVVNVVNVVVPHDQADWAAHPCVSAPPDDRTDGSLLSNLRSLPLPSNVSSVVSPDDDDPVRLLVSLLVSVVVVNVVNNVSSCVVVVDDDHPNPDPVPD

Radius of gyration: 32.79 Å; Cα contacts (8 Å, |Δi|>4): 168; chains: 1; bounding box: 116×27×65 Å

Mean predicted aligned error: 11.86 Å